Protein AF-X1B1L2-F1 (afdb_monomer)

Mean predicted aligned error: 12.44 Å

Foldseek 3Di:
DPPPDDPDDPDLLWDDDKDWFAAQAWAAAFFFWDAAPVRHTDFAAQADPRSDDTQFTFSHIDHHGDIGITHRWGKHFDPPFQDDAFAFWFHYNPTRDIDSDQDPDGDGFGQWGHNGRTMTTGHRPDDPPPDDDDVPDPPPPPPCPDDPPPPDDDPDDD

pLDDT: mean 80.86, std 18.38, range [40.44, 97.69]

Structure (mmCIF, N/CA/C/O backbone):
data_AF-X1B1L2-F1
#
_entry.id   AF-X1B1L2-F1
#
loop_
_atom_site.group_PDB
_atom_site.id
_atom_site.type_symbol
_atom_site.label_atom_id
_atom_site.label_alt_id
_atom_site.label_comp_id
_atom_site.label_asym_id
_atom_site.label_entity_id
_atom_site.label_seq_id
_atom_site.pdbx_PDB_ins_code
_atom_site.Cartn_x
_atom_site.Cartn_y
_atom_site.Cartn_z
_atom_site.occupancy
_atom_site.B_iso_or_equiv
_atom_site.auth_seq_id
_atom_site.auth_comp_id
_atom_site.auth_asym_id
_atom_site.auth_atom_id
_atom_site.pdbx_PDB_model_num
ATOM 1 N N . MET A 1 1 ? 32.849 -5.109 17.921 1.00 40.44 1 MET A N 1
ATOM 2 C CA . MET A 1 1 ? 31.813 -5.771 18.738 1.00 40.44 1 MET A CA 1
ATOM 3 C C . MET A 1 1 ? 30.950 -6.564 17.782 1.00 40.44 1 MET A C 1
ATOM 5 O O 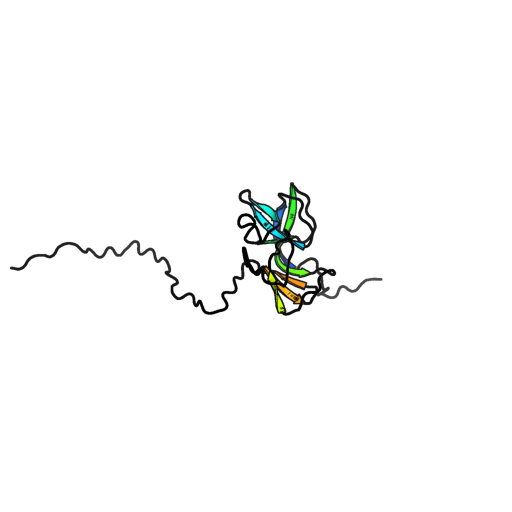. MET A 1 1 ? 30.396 -5.969 16.871 1.00 40.44 1 MET A O 1
ATOM 9 N N . ASN A 1 2 ? 30.949 -7.889 17.908 1.00 48.31 2 ASN A N 1
ATOM 10 C CA . ASN A 1 2 ? 30.147 -8.767 17.062 1.00 48.31 2 ASN A CA 1
ATOM 11 C C . ASN A 1 2 ? 28.711 -8.710 17.590 1.00 48.31 2 ASN A C 1
ATOM 13 O O . ASN A 1 2 ? 28.425 -9.288 18.638 1.00 48.31 2 ASN A O 1
ATOM 17 N N . THR A 1 3 ? 27.843 -7.946 16.929 1.00 55.56 3 THR A N 1
ATOM 18 C CA . THR A 1 3 ? 26.418 -7.912 17.264 1.00 55.56 3 THR A CA 1
ATOM 19 C C . THR A 1 3 ? 25.851 -9.296 16.985 1.00 55.56 3 THR A C 1
ATOM 21 O O . THR A 1 3 ? 25.865 -9.764 15.850 1.00 55.56 3 THR A O 1
ATOM 24 N N . LEU A 1 4 ? 25.432 -9.990 18.039 1.00 42.28 4 LEU A N 1
ATOM 25 C CA . LEU A 1 4 ? 24.773 -11.283 17.930 1.00 42.28 4 LEU A CA 1
ATOM 26 C C . LEU A 1 4 ? 23.405 -11.058 17.274 1.00 42.28 4 LEU A C 1
ATOM 28 O O . LEU A 1 4 ? 22.514 -10.470 17.880 1.00 42.28 4 LEU A O 1
ATOM 32 N N . THR A 1 5 ? 23.265 -11.487 16.021 1.00 53.34 5 THR A N 1
ATOM 33 C CA . THR A 1 5 ? 22.002 -11.476 15.278 1.00 53.34 5 THR A CA 1
ATOM 34 C C . THR A 1 5 ? 21.096 -12.572 15.837 1.00 53.34 5 THR A C 1
ATOM 36 O O . THR A 1 5 ? 21.320 -13.758 15.596 1.00 53.34 5 THR A O 1
ATOM 39 N N . TYR A 1 6 ? 20.091 -12.191 16.626 1.00 53.19 6 TYR A N 1
ATOM 40 C CA . TYR A 1 6 ? 19.016 -13.098 17.034 1.00 53.19 6 TYR A CA 1
ATOM 41 C C . TYR A 1 6 ? 18.107 -13.378 15.822 1.00 53.19 6 TYR A C 1
ATOM 43 O O . TYR A 1 6 ? 17.876 -12.467 15.030 1.00 53.19 6 TYR A O 1
ATOM 51 N N . PRO A 1 7 ? 17.563 -14.599 15.649 1.00 60.03 7 PRO A N 1
ATOM 52 C CA . PRO A 1 7 ? 16.902 -15.012 14.404 1.00 60.03 7 PRO A CA 1
ATOM 53 C C . PRO A 1 7 ? 15.543 -14.348 14.107 1.00 60.03 7 PRO A C 1
ATOM 55 O O . PRO A 1 7 ? 14.868 -14.764 13.176 1.00 60.03 7 PRO A O 1
ATOM 58 N N . MET A 1 8 ? 15.139 -13.319 14.853 1.00 42.00 8 MET A N 1
ATOM 59 C CA . MET A 1 8 ? 13.948 -12.509 14.583 1.00 42.00 8 MET A CA 1
ATOM 60 C C . MET A 1 8 ? 14.229 -11.071 15.037 1.00 42.00 8 MET A C 1
ATOM 62 O O . MET A 1 8 ? 13.679 -10.602 16.032 1.00 42.00 8 MET A O 1
ATOM 66 N N . GLU A 1 9 ? 15.140 -10.369 14.367 1.00 49.22 9 GLU A N 1
ATOM 67 C CA . GLU A 1 9 ? 15.104 -8.908 14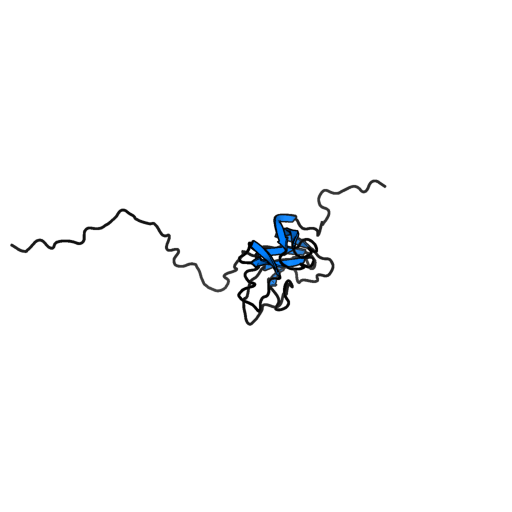.446 1.00 49.22 9 GLU A CA 1
ATOM 68 C C . GLU A 1 9 ? 13.753 -8.461 13.867 1.00 49.22 9 GLU A C 1
ATOM 70 O O . GLU A 1 9 ? 13.305 -8.986 12.844 1.00 49.22 9 GLU A O 1
ATOM 75 N N . TYR A 1 10 ? 13.058 -7.560 14.562 1.00 49.62 10 TYR A N 1
ATOM 76 C CA . TYR A 1 10 ? 11.816 -6.954 14.087 1.00 49.62 10 TYR A CA 1
ATOM 77 C C . TYR A 1 10 ? 12.143 -6.061 12.888 1.00 49.62 10 TYR A C 1
ATOM 79 O O . TYR A 1 10 ? 12.307 -4.848 13.009 1.00 49.62 10 TYR A O 1
ATOM 87 N N . ILE A 1 11 ? 12.337 -6.677 11.727 1.00 62.62 11 ILE A N 1
ATOM 88 C CA . ILE A 1 11 ? 12.723 -5.966 10.519 1.00 62.62 11 ILE A CA 1
ATOM 89 C C . ILE A 1 11 ? 11.444 -5.410 9.892 1.00 62.62 11 ILE A C 1
ATOM 91 O O . ILE A 1 11 ? 10.603 -6.139 9.364 1.00 62.62 11 ILE A O 1
ATOM 95 N N . ARG A 1 12 ? 11.305 -4.085 9.956 1.00 74.12 12 ARG A N 1
ATOM 96 C CA . ARG A 1 12 ? 10.188 -3.317 9.377 1.00 74.12 12 ARG A CA 1
ATOM 97 C C . ARG A 1 12 ? 10.242 -3.234 7.846 1.00 74.12 12 ARG A C 1
ATOM 99 O O . ARG A 1 12 ? 9.327 -2.688 7.232 1.00 74.12 12 ARG A O 1
ATOM 106 N N . ASP A 1 13 ? 11.286 -3.790 7.229 1.00 76.81 13 ASP A N 1
ATOM 107 C CA . ASP A 1 13 ? 11.526 -3.794 5.774 1.00 76.81 13 ASP A CA 1
ATOM 108 C C . ASP A 1 13 ? 10.578 -4.708 4.991 1.00 76.81 13 ASP A C 1
ATOM 110 O O . ASP A 1 13 ? 10.643 -4.795 3.765 1.00 76.81 13 ASP A O 1
ATOM 114 N N . GLY A 1 14 ? 9.674 -5.365 5.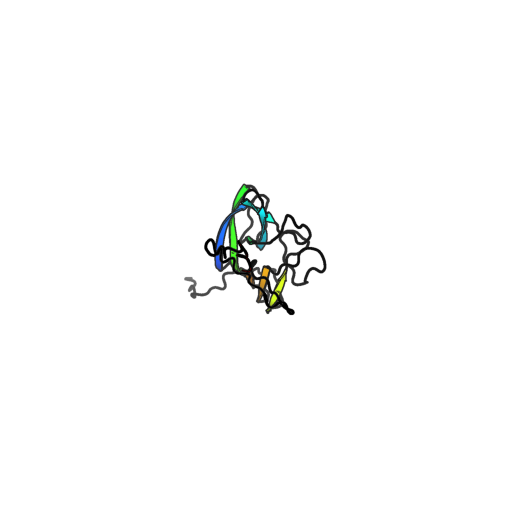704 1.00 77.12 14 GLY A N 1
ATOM 115 C CA . GLY A 1 14 ? 8.644 -6.208 5.151 1.00 77.12 14 GLY A CA 1
ATOM 116 C C . GLY A 1 14 ? 9.022 -7.685 5.172 1.00 77.12 14 GLY A C 1
ATOM 117 O O . GLY A 1 14 ? 10.183 -8.064 4.989 1.00 77.12 14 GLY A O 1
ATOM 118 N N . SER A 1 15 ? 8.028 -8.552 5.326 1.00 83.62 15 SER A N 1
ATOM 119 C CA . SER A 1 15 ? 8.157 -9.998 5.139 1.00 83.62 15 SER A CA 1
ATOM 120 C C . SER A 1 15 ? 6.912 -10.544 4.443 1.00 83.62 15 SER A C 1
ATOM 122 O O . SER A 1 15 ? 5.798 -10.289 4.884 1.00 83.62 15 SER A O 1
ATOM 124 N N . GLY A 1 16 ? 7.081 -11.282 3.341 1.00 87.44 16 GLY A N 1
ATOM 125 C CA . GLY A 1 16 ? 5.954 -11.848 2.599 1.00 87.44 16 GLY A CA 1
ATOM 126 C C . GLY A 1 16 ? 6.200 -12.003 1.101 1.00 87.44 16 GLY A C 1
ATOM 127 O O . GLY A 1 16 ? 7.328 -12.248 0.668 1.00 87.44 16 GLY A O 1
ATOM 128 N N . PHE A 1 17 ? 5.125 -11.883 0.322 1.00 90.06 17 PHE A N 1
ATOM 129 C CA . PHE A 1 17 ? 5.132 -11.987 -1.132 1.00 90.06 17 PHE A CA 1
ATOM 130 C C . PHE A 1 17 ? 5.433 -10.638 -1.777 1.00 90.06 17 PHE A C 1
ATOM 132 O O . PHE A 1 17 ? 4.808 -9.620 -1.473 1.00 90.06 17 PHE A O 1
ATOM 139 N N . TYR A 1 18 ? 6.397 -10.659 -2.695 1.00 92.12 18 TYR A N 1
ATOM 140 C CA . TYR A 1 18 ? 6.883 -9.477 -3.387 1.00 92.12 18 TYR A CA 1
ATOM 141 C C . TYR A 1 18 ? 6.739 -9.611 -4.891 1.00 92.12 18 TYR A C 1
ATOM 143 O O . TYR A 1 18 ? 7.027 -10.665 -5.458 1.00 92.12 18 TYR A O 1
ATOM 151 N N . GLU A 1 19 ? 6.426 -8.493 -5.530 1.00 93.81 19 GLU A N 1
ATOM 152 C CA . GLU A 1 19 ? 6.602 -8.295 -6.961 1.00 93.81 19 GLU A CA 1
ATOM 153 C C . GLU A 1 19 ? 7.671 -7.223 -7.195 1.00 93.81 19 GLU A C 1
ATOM 155 O O . GLU A 1 19 ? 7.782 -6.248 -6.449 1.00 93.81 19 GLU A O 1
ATOM 160 N N . ASN A 1 20 ? 8.475 -7.397 -8.243 1.00 95.31 20 ASN A N 1
ATOM 161 C CA . ASN A 1 20 ? 9.309 -6.326 -8.768 1.00 95.31 20 ASN A CA 1
ATOM 162 C C . ASN A 1 20 ? 8.618 -5.732 -9.995 1.00 95.31 20 ASN A C 1
ATOM 164 O O . ASN A 1 20 ? 8.469 -6.425 -11.001 1.00 95.31 20 ASN A O 1
ATOM 168 N N . GLY A 1 21 ? 8.213 -4.467 -9.920 1.00 95.06 21 GLY A N 1
ATOM 169 C CA . GLY A 1 21 ? 7.397 -3.843 -10.957 1.00 95.06 21 GLY A CA 1
ATOM 170 C C . GLY A 1 21 ? 7.838 -2.432 -11.313 1.00 95.06 21 GLY A C 1
ATOM 171 O O . GLY A 1 21 ? 8.528 -1.769 -10.539 1.00 95.06 21 GLY A O 1
ATOM 172 N N . LEU A 1 22 ? 7.452 -1.996 -12.513 1.00 97.62 22 LEU A N 1
ATOM 173 C CA . LEU A 1 22 ? 7.729 -0.661 -13.036 1.00 97.62 22 LEU A CA 1
ATOM 174 C C . LEU A 1 22 ? 6.827 0.370 -12.354 1.00 97.62 22 LEU A C 1
ATOM 176 O O . LEU A 1 22 ? 5.610 0.217 -12.386 1.00 97.62 22 LEU A O 1
ATOM 180 N N . ALA A 1 23 ? 7.404 1.431 -11.800 1.00 97.50 23 ALA A N 1
ATOM 181 C CA . ALA A 1 23 ? 6.655 2.582 -11.314 1.00 97.50 23 ALA A CA 1
ATOM 182 C C . ALA A 1 23 ? 6.270 3.501 -12.485 1.00 97.50 23 ALA A C 1
ATOM 184 O O . ALA A 1 23 ? 7.144 3.967 -13.224 1.00 97.50 23 ALA A O 1
ATOM 185 N N . GLY A 1 24 ? 4.974 3.751 -12.664 1.00 96.88 24 GLY A N 1
ATOM 186 C CA . GLY A 1 24 ? 4.471 4.682 -13.674 1.00 96.88 24 GLY A CA 1
ATOM 187 C C . GLY A 1 24 ? 4.619 6.145 -13.245 1.00 96.88 24 GLY A C 1
ATOM 188 O O . GLY A 1 24 ? 4.917 7.009 -14.069 1.00 96.88 24 GLY A O 1
ATOM 189 N N . GLU A 1 25 ? 4.576 6.408 -11.942 1.00 97.19 25 GLU A N 1
ATOM 190 C CA . GLU A 1 25 ? 4.861 7.705 -11.329 1.00 97.19 25 GLU A CA 1
ATOM 191 C C . GLU A 1 25 ? 5.893 7.590 -10.199 1.00 97.19 25 GLU A C 1
ATOM 193 O O . GLU A 1 25 ? 6.466 6.527 -9.963 1.00 97.19 25 GLU A O 1
ATOM 198 N N . THR A 1 26 ? 6.209 8.699 -9.530 1.00 97.69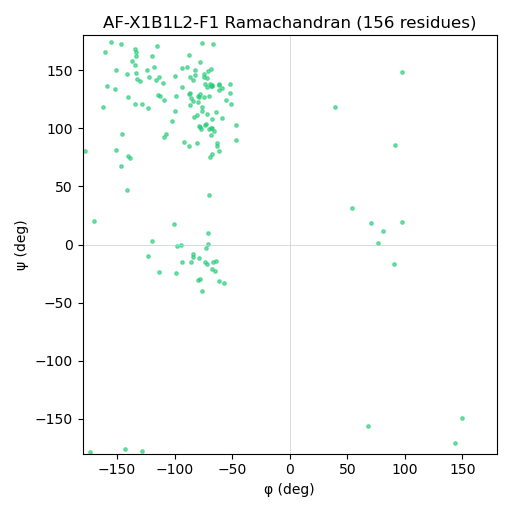 26 THR A N 1
ATOM 199 C CA . THR A 1 26 ? 7.085 8.648 -8.353 1.00 97.69 26 THR A CA 1
ATOM 200 C C . THR A 1 26 ? 6.298 8.107 -7.169 1.00 97.69 26 THR A C 1
ATOM 202 O O . THR A 1 26 ? 5.382 8.760 -6.677 1.00 97.69 26 THR A O 1
ATOM 205 N N . LEU A 1 27 ? 6.697 6.935 -6.686 1.00 97.38 27 LEU A N 1
ATOM 206 C CA . LEU A 1 27 ? 6.075 6.258 -5.559 1.00 97.38 27 LEU A CA 1
ATOM 207 C C . LEU A 1 27 ? 6.893 6.523 -4.294 1.00 97.38 27 LEU A C 1
ATOM 209 O O . LEU A 1 27 ? 8.110 6.309 -4.268 1.00 97.38 27 LEU A O 1
ATOM 213 N N . GLY A 1 28 ? 6.228 6.988 -3.238 1.00 96.25 28 GLY A N 1
ATOM 214 C CA . GLY A 1 28 ? 6.840 7.125 -1.918 1.00 96.25 28 GLY A CA 1
ATOM 215 C C . GLY A 1 28 ? 7.185 5.766 -1.310 1.00 96.25 28 GLY A C 1
ATOM 216 O O . GLY A 1 28 ? 6.835 4.719 -1.849 1.00 96.25 28 GLY A O 1
ATOM 217 N N . ALA A 1 29 ? 7.884 5.767 -0.175 1.00 93.56 29 ALA A N 1
ATOM 218 C CA . ALA A 1 29 ? 8.001 4.565 0.646 1.00 93.56 29 ALA A CA 1
ATOM 219 C C . ALA A 1 29 ? 6.679 4.320 1.387 1.00 93.56 29 ALA A C 1
ATOM 221 O O . ALA A 1 29 ? 6.011 5.279 1.771 1.00 93.56 29 ALA A O 1
ATOM 222 N N . ARG A 1 30 ? 6.322 3.048 1.608 1.00 94.50 30 ARG A N 1
ATOM 223 C CA . ARG A 1 30 ? 5.093 2.647 2.310 1.00 94.50 30 ARG A CA 1
ATOM 224 C C . ARG A 1 30 ? 3.813 3.251 1.711 1.00 94.50 30 ARG A C 1
ATOM 226 O O . ARG A 1 30 ? 2.839 3.506 2.413 1.00 94.50 30 ARG A O 1
ATOM 233 N N . SER A 1 31 ? 3.811 3.480 0.403 1.00 96.56 31 SER A N 1
ATOM 234 C CA . SER A 1 31 ? 2.664 4.013 -0.327 1.00 96.56 31 SER A CA 1
ATOM 235 C C . SER A 1 31 ? 1.830 2.878 -0.907 1.00 96.56 31 SER A C 1
ATOM 237 O O . SER A 1 31 ? 2.381 1.934 -1.476 1.00 96.56 31 SER A O 1
ATOM 239 N N . LEU A 1 32 ? 0.510 2.969 -0.766 1.00 96.25 32 LEU A N 1
ATOM 240 C CA . LEU A 1 32 ? -0.431 2.043 -1.391 1.00 96.25 32 LEU A CA 1
ATOM 241 C C . LEU A 1 32 ? -0.449 2.232 -2.904 1.00 96.25 32 LEU A C 1
ATOM 243 O O . LEU A 1 32 ? -0.472 3.362 -3.399 1.00 96.25 32 LEU A O 1
ATOM 247 N N . VAL A 1 33 ? -0.475 1.122 -3.632 1.00 96.56 33 VAL A N 1
ATOM 248 C CA . VAL A 1 33 ? -0.395 1.134 -5.088 1.00 96.56 33 VAL A CA 1
ATOM 249 C C . VAL A 1 33 ? -1.429 0.230 -5.742 1.00 96.56 33 VAL A C 1
ATOM 251 O O . VAL A 1 33 ? -1.786 -0.834 -5.224 1.00 96.56 33 VAL A O 1
ATOM 254 N N . TYR A 1 34 ? -1.879 0.660 -6.914 1.00 95.31 34 TYR A N 1
ATOM 255 C CA . TYR A 1 34 ? -2.668 -0.129 -7.852 1.00 95.31 34 TYR A CA 1
ATOM 256 C C . TYR A 1 34 ? -1.869 -0.344 -9.141 1.00 95.31 34 TYR A C 1
ATOM 258 O O . TYR A 1 34 ? -0.796 0.239 -9.336 1.00 95.31 34 TYR A O 1
ATOM 266 N N . ARG A 1 35 ? -2.385 -1.208 -10.015 1.00 94.12 35 ARG A N 1
ATOM 267 C CA . ARG A 1 35 ? -1.776 -1.495 -11.312 1.00 94.12 35 ARG A CA 1
ATOM 268 C C . ARG A 1 35 ? -2.627 -0.911 -12.432 1.00 94.12 35 ARG A C 1
ATOM 270 O O . ARG A 1 35 ? -3.808 -1.234 -12.524 1.00 94.12 35 ARG A O 1
ATOM 277 N N . ASP A 1 36 ? -2.023 -0.072 -13.267 1.00 94.50 36 ASP A N 1
ATOM 278 C CA . ASP A 1 36 ? -2.706 0.536 -14.408 1.00 94.50 36 ASP A CA 1
ATOM 279 C C . ASP A 1 36 ? -2.876 -0.446 -15.584 1.00 94.50 36 ASP A C 1
ATOM 281 O O . ASP A 1 36 ? -2.338 -1.558 -15.593 1.00 94.50 36 ASP A O 1
ATOM 285 N N . GLY A 1 37 ? -3.615 -0.021 -16.614 1.00 92.06 37 GLY A N 1
ATOM 286 C CA . GLY A 1 37 ? -3.864 -0.829 -17.814 1.00 92.06 37 GLY A CA 1
ATOM 287 C C . GLY A 1 37 ? -2.614 -1.155 -18.646 1.00 92.06 37 GLY A C 1
ATOM 288 O O . GLY A 1 37 ? -2.663 -2.054 -19.482 1.00 92.06 37 GLY A O 1
ATOM 289 N N . ASN A 1 38 ? -1.491 -0.469 -18.410 1.00 91.88 38 ASN A N 1
ATOM 290 C CA . ASN A 1 38 ? -0.201 -0.751 -19.046 1.00 91.88 38 ASN A CA 1
ATOM 291 C C . ASN A 1 38 ? 0.679 -1.675 -18.188 1.00 91.88 38 ASN A C 1
ATOM 293 O O . ASN A 1 38 ? 1.795 -2.020 -18.584 1.00 91.88 38 ASN A O 1
ATOM 297 N N . GLY A 1 39 ? 0.194 -2.081 -17.013 1.00 92.38 39 GLY A N 1
ATOM 298 C CA . GLY A 1 39 ? 0.905 -2.942 -16.084 1.00 92.38 39 GLY A CA 1
ATOM 299 C C . GLY A 1 39 ? 1.926 -2.217 -15.205 1.00 92.38 39 GLY A C 1
ATOM 300 O O . GLY A 1 39 ? 2.714 -2.916 -14.554 1.00 92.38 39 GLY A O 1
ATOM 301 N N . ALA A 1 40 ? 1.922 -0.881 -15.169 1.00 96.38 40 ALA A N 1
ATOM 302 C CA . ALA A 1 40 ? 2.761 -0.080 -14.282 1.00 96.38 40 ALA A CA 1
ATOM 303 C C . ALA A 1 40 ? 2.062 0.191 -12.940 1.00 96.38 40 ALA A C 1
ATOM 305 O O . ALA A 1 40 ? 0.836 0.215 -12.840 1.00 96.38 40 ALA A O 1
ATOM 306 N N . TRP A 1 41 ? 2.863 0.381 -11.896 1.00 97.25 41 TRP A N 1
ATOM 307 C CA . TRP A 1 41 ? 2.403 0.680 -10.545 1.00 97.25 41 TRP A CA 1
ATOM 308 C C . TRP A 1 41 ? 2.211 2.183 -10.356 1.00 97.25 41 TRP A C 1
ATOM 310 O O . TRP A 1 41 ? 3.115 2.966 -10.661 1.00 97.25 41 TRP A O 1
ATOM 320 N N . GLN A 1 42 ? 1.051 2.554 -9.829 1.00 97.62 42 GLN A N 1
ATOM 321 C CA . GLN A 1 42 ? 0.610 3.930 -9.588 1.00 97.62 42 GLN A CA 1
ATOM 322 C C . GLN A 1 42 ? 0.017 4.030 -8.172 1.00 97.62 42 GLN A C 1
ATOM 324 O O . GLN A 1 42 ? -0.327 3.007 -7.573 1.00 97.62 42 GLN A O 1
ATOM 329 N N . LEU A 1 43 ? -0.110 5.233 -7.615 1.00 97.44 43 LEU A N 1
ATOM 330 C CA . LEU A 1 43 ? -0.665 5.472 -6.282 1.00 97.44 43 LEU A CA 1
ATOM 331 C C . LEU A 1 43 ? -2.169 5.200 -6.259 1.00 97.44 43 LEU A C 1
ATOM 333 O O . LEU A 1 43 ? -2.933 5.750 -7.051 1.00 97.44 43 LEU A O 1
ATOM 337 N N . ALA A 1 44 ? -2.601 4.371 -5.313 1.00 94.75 44 ALA A N 1
ATOM 338 C CA . ALA A 1 44 ? -4.018 4.082 -5.133 1.00 94.75 44 ALA A CA 1
ATOM 339 C C . ALA A 1 44 ? -4.747 5.268 -4.497 1.00 94.75 44 ALA A C 1
ATOM 341 O O . ALA A 1 44 ? -4.241 5.873 -3.552 1.00 94.75 44 ALA A O 1
ATOM 342 N N . ASP A 1 45 ? -5.945 5.575 -4.986 1.00 93.62 45 ASP A N 1
ATOM 343 C CA . ASP A 1 45 ? -6.755 6.688 -4.492 1.00 93.62 45 ASP A CA 1
ATOM 344 C C . ASP A 1 45 ? -8.201 6.242 -4.303 1.00 93.62 45 ASP A C 1
ATOM 346 O O . ASP A 1 45 ? -8.890 5.845 -5.238 1.00 93.62 45 ASP A O 1
ATOM 350 N N . GLN A 1 46 ? -8.666 6.362 -3.068 1.00 92.12 46 GLN A N 1
ATOM 351 C CA . GLN A 1 46 ? -10.017 6.038 -2.638 1.00 92.12 46 GLN A CA 1
ATOM 352 C C . GLN A 1 46 ? -11.102 6.815 -3.410 1.00 92.12 46 GLN A C 1
ATOM 354 O O . GLN A 1 46 ? -12.204 6.299 -3.629 1.00 92.12 46 GLN A O 1
ATOM 359 N N . SER A 1 47 ? -10.794 8.051 -3.810 1.00 88.94 47 SER A N 1
ATOM 360 C CA . SER A 1 47 ? -11.726 8.981 -4.449 1.00 88.94 47 SER A CA 1
ATOM 361 C C . SER A 1 47 ? -11.867 8.783 -5.962 1.00 88.94 47 SER A C 1
ATOM 363 O O . SER A 1 47 ? -12.796 9.333 -6.558 1.00 88.94 47 SER A O 1
ATOM 365 N N . ASN A 1 48 ? -11.002 7.969 -6.579 1.00 88.38 48 ASN A N 1
ATOM 366 C CA . ASN A 1 48 ? -11.008 7.701 -8.013 1.00 88.38 48 ASN A CA 1
ATOM 367 C C . ASN A 1 48 ? -11.146 6.199 -8.301 1.00 88.38 48 ASN A C 1
ATOM 369 O O . ASN A 1 48 ? -10.269 5.402 -7.976 1.00 88.38 48 ASN A O 1
ATOM 373 N N . LEU A 1 49 ? -12.238 5.826 -8.971 1.00 81.88 49 LEU A N 1
ATOM 374 C CA . LEU A 1 49 ? -12.536 4.438 -9.333 1.00 81.88 49 LEU A CA 1
ATOM 375 C C . LEU A 1 49 ? -11.485 3.817 -10.255 1.00 81.88 49 LEU A C 1
ATOM 377 O O . LEU A 1 49 ? -11.226 2.623 -10.143 1.00 81.88 49 LEU A O 1
ATOM 381 N N . ASP A 1 50 ? -10.859 4.620 -11.114 1.00 89.06 50 ASP A N 1
ATOM 382 C CA . ASP A 1 50 ? -9.830 4.140 -12.039 1.00 89.06 50 ASP A CA 1
ATOM 383 C C . ASP A 1 50 ? -8.500 3.837 -11.322 1.00 89.06 50 ASP A C 1
ATOM 385 O O . ASP A 1 50 ? -7.645 3.143 -11.867 1.00 89.06 50 ASP A O 1
ATOM 389 N N . ASN A 1 51 ? -8.339 4.321 -10.082 1.00 91.12 51 ASN A N 1
ATOM 390 C CA . ASN A 1 51 ? -7.146 4.131 -9.251 1.00 91.12 51 ASN A CA 1
ATOM 391 C C . ASN A 1 51 ? -7.324 3.029 -8.191 1.00 91.12 51 ASN A C 1
ATOM 393 O O . ASN A 1 51 ? -6.593 2.980 -7.197 1.00 91.12 51 ASN A O 1
ATOM 397 N N . MET A 1 52 ? -8.324 2.169 -8.379 1.00 88.69 52 MET A N 1
ATOM 398 C CA . MET A 1 52 ? -8.697 1.084 -7.476 1.00 88.69 52 MET A CA 1
ATOM 399 C C . MET A 1 52 ? -8.933 -0.201 -8.287 1.00 88.69 52 MET A C 1
ATOM 401 O O . MET A 1 52 ? -9.282 -0.130 -9.464 1.00 88.69 52 MET A O 1
ATOM 405 N N . PRO A 1 53 ? -8.781 -1.398 -7.693 1.00 90.44 53 PRO A N 1
ATOM 406 C CA . PRO A 1 53 ? -8.430 -1.682 -6.299 1.00 90.44 53 PRO A CA 1
ATOM 407 C C . PRO A 1 53 ? -6.935 -1.504 -5.993 1.00 90.44 53 PRO A C 1
ATOM 409 O O . PRO A 1 53 ? -6.079 -1.639 -6.864 1.00 90.44 53 PRO A O 1
ATOM 412 N N . THR A 1 54 ? -6.607 -1.275 -4.719 1.00 93.00 54 THR A N 1
ATOM 413 C CA . THR A 1 54 ? -5.221 -1.381 -4.231 1.00 93.00 54 THR A CA 1
ATOM 414 C C . THR A 1 54 ? -4.775 -2.838 -4.280 1.00 93.00 54 THR A C 1
ATOM 416 O O . THR A 1 54 ? -5.532 -3.718 -3.875 1.00 93.00 54 THR A O 1
ATOM 419 N N . LEU A 1 55 ? -3.547 -3.088 -4.742 1.00 93.44 55 LEU A N 1
ATOM 420 C CA . LEU A 1 55 ? -2.978 -4.434 -4.903 1.00 93.44 55 LEU A CA 1
ATOM 421 C C . LEU A 1 55 ? -1.663 -4.636 -4.137 1.00 93.44 55 LEU A C 1
ATOM 423 O O . LEU A 1 55 ? -1.181 -5.763 -4.040 1.00 93.44 55 LEU A O 1
ATOM 427 N N . GLY A 1 56 ? -1.071 -3.573 -3.592 1.00 94.31 56 GLY A N 1
ATOM 428 C CA . GLY A 1 56 ? 0.165 -3.687 -2.827 1.00 94.31 56 GLY A CA 1
ATOM 429 C C . GLY A 1 56 ? 0.601 -2.391 -2.158 1.00 94.31 56 GLY A C 1
ATOM 430 O O . GLY A 1 56 ? -0.074 -1.363 -2.245 1.00 94.31 56 GLY A O 1
ATOM 431 N N . ILE A 1 57 ? 1.744 -2.457 -1.480 1.00 95.75 57 ILE A N 1
ATOM 432 C CA . ILE A 1 57 ? 2.420 -1.333 -0.827 1.00 95.75 57 ILE A CA 1
ATOM 433 C C . ILE A 1 57 ? 3.891 -1.312 -1.232 1.00 95.75 57 ILE A C 1
ATOM 435 O O . ILE A 1 57 ? 4.550 -2.350 -1.340 1.00 95.75 57 ILE A O 1
ATOM 439 N N . THR A 1 58 ? 4.436 -0.123 -1.452 1.00 96.38 58 THR A N 1
ATOM 440 C CA . THR A 1 58 ? 5.861 0.039 -1.742 1.00 96.38 58 THR A CA 1
ATOM 441 C C . THR A 1 58 ? 6.706 -0.203 -0.487 1.00 96.38 58 THR A C 1
ATOM 443 O O . THR A 1 58 ? 6.423 0.313 0.595 1.00 96.38 58 THR A O 1
ATOM 446 N N . ILE A 1 59 ? 7.799 -0.958 -0.616 1.00 93.12 59 ILE A N 1
ATOM 447 C CA . ILE A 1 59 ? 8.745 -1.146 0.503 1.00 93.12 59 ILE A CA 1
ATOM 448 C C . ILE A 1 59 ? 9.671 0.057 0.642 1.00 93.12 59 ILE A C 1
ATOM 450 O O . ILE A 1 59 ? 10.143 0.362 1.722 1.00 93.12 59 ILE A O 1
ATOM 454 N N . GLY A 1 60 ? 9.982 0.747 -0.445 1.00 92.88 60 GLY A N 1
ATOM 455 C CA . GLY A 1 60 ? 10.852 1.917 -0.456 1.00 92.88 60 GLY A CA 1
ATOM 456 C C . GLY A 1 60 ? 10.382 2.892 -1.518 1.00 92.88 60 GLY A C 1
ATOM 457 O O . GLY A 1 60 ? 9.481 2.571 -2.288 1.00 92.88 60 GLY A O 1
ATOM 458 N N . ALA A 1 61 ? 10.982 4.078 -1.559 1.00 95.81 61 ALA A N 1
ATOM 459 C CA . ALA A 1 61 ? 10.672 5.032 -2.613 1.00 95.81 61 ALA A CA 1
ATOM 460 C C . ALA A 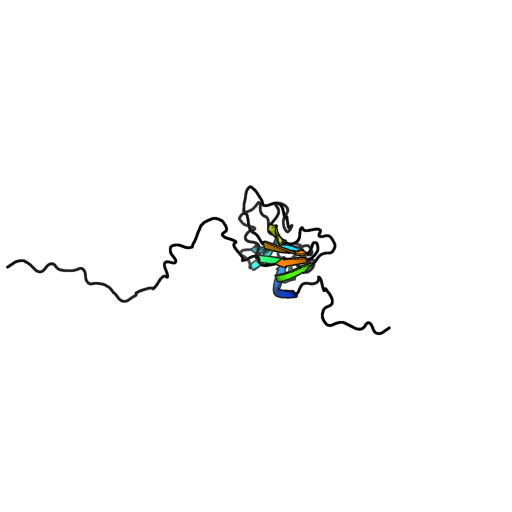1 61 ? 11.164 4.505 -3.971 1.00 95.81 61 ALA A C 1
ATOM 462 O O . ALA A 1 61 ? 12.276 3.981 -4.077 1.00 95.81 61 ALA A O 1
ATOM 463 N N . ILE A 1 62 ? 10.342 4.663 -5.006 1.00 97.50 62 ILE A N 1
ATOM 464 C CA . ILE A 1 62 ? 10.645 4.250 -6.378 1.00 97.50 62 ILE A CA 1
ATOM 465 C C . ILE A 1 62 ? 10.396 5.451 -7.288 1.00 97.50 62 ILE A C 1
ATOM 467 O O . ILE A 1 62 ? 9.298 5.996 -7.339 1.00 97.50 62 ILE A O 1
ATOM 471 N N . SER A 1 63 ? 11.423 5.891 -8.010 1.00 97.56 63 SER A N 1
ATOM 472 C CA . SER A 1 63 ? 11.277 6.969 -8.992 1.00 97.56 63 SER A CA 1
ATOM 473 C C . SER A 1 63 ? 10.482 6.502 -10.216 1.00 97.56 63 SER A C 1
ATOM 475 O O . SER A 1 63 ? 10.608 5.347 -10.625 1.00 97.56 63 SER A O 1
ATOM 477 N N . SER A 1 64 ? 9.740 7.411 -10.852 1.00 97.38 64 SER A N 1
ATOM 478 C CA . SER A 1 64 ? 9.021 7.117 -12.101 1.00 97.38 64 SER A CA 1
ATOM 479 C C . SER A 1 64 ? 9.938 6.501 -13.169 1.00 97.38 64 SER A C 1
ATOM 481 O O . SER A 1 64 ? 11.100 6.896 -13.339 1.00 97.38 64 SER A O 1
ATOM 483 N N . GLY A 1 65 ? 9.427 5.493 -13.877 1.00 97.00 65 GLY A N 1
ATOM 484 C CA . GLY A 1 65 ? 10.161 4.764 -14.909 1.00 97.00 65 GLY A CA 1
ATOM 485 C C . GLY A 1 65 ? 11.275 3.866 -14.362 1.00 97.00 65 GLY A C 1
ATOM 486 O O . GLY A 1 65 ? 12.209 3.523 -15.097 1.00 97.00 65 GLY A O 1
ATOM 487 N N . ARG A 1 66 ? 11.245 3.520 -13.069 1.00 97.62 66 ARG A N 1
ATOM 488 C CA . ARG A 1 66 ? 12.174 2.566 -12.446 1.00 97.62 66 ARG A CA 1
ATOM 489 C C . ARG A 1 66 ? 11.428 1.365 -11.894 1.00 97.62 66 ARG A C 1
ATOM 491 O O . ARG A 1 66 ? 10.261 1.453 -11.535 1.00 97.62 66 ARG A O 1
ATOM 498 N N . TYR A 1 67 ? 12.132 0.241 -11.841 1.00 97.06 67 TYR A N 1
ATOM 499 C CA . TYR A 1 67 ? 11.639 -0.957 -11.181 1.00 97.06 67 TYR A CA 1
ATOM 500 C C . TYR A 1 67 ? 11.937 -0.892 -9.687 1.00 97.06 67 TYR A C 1
ATOM 502 O O . TYR A 1 67 ? 13.021 -0.456 -9.290 1.00 97.06 67 TYR A O 1
ATOM 510 N N . GLY A 1 68 ? 10.999 -1.358 -8.874 1.00 95.50 68 GLY A N 1
ATOM 511 C CA . GLY A 1 68 ? 11.202 -1.516 -7.442 1.00 95.50 68 GLY A CA 1
ATOM 512 C C . GLY A 1 68 ? 10.291 -2.577 -6.840 1.00 95.50 68 GLY A C 1
ATOM 513 O O . GLY A 1 68 ? 9.433 -3.151 -7.513 1.00 95.50 68 GLY A O 1
ATOM 514 N N . ARG A 1 69 ? 10.519 -2.856 -5.554 1.00 94.75 69 ARG A N 1
ATOM 515 C CA . ARG A 1 69 ? 9.821 -3.913 -4.821 1.00 94.75 69 ARG A CA 1
ATOM 516 C C . ARG A 1 69 ? 8.500 -3.407 -4.249 1.00 94.75 69 ARG A C 1
ATOM 518 O O . ARG A 1 69 ? 8.480 -2.450 -3.470 1.00 94.75 69 ARG A O 1
ATOM 525 N N . ILE A 1 70 ? 7.439 -4.126 -4.581 1.00 95.56 70 ILE A N 1
ATOM 526 C CA . ILE A 1 70 ? 6.088 -3.960 -4.059 1.00 95.56 70 ILE A CA 1
ATOM 527 C C . ILE A 1 70 ? 5.761 -5.201 -3.229 1.00 95.56 70 ILE A C 1
ATOM 529 O O . ILE A 1 70 ? 5.947 -6.327 -3.693 1.00 95.56 70 ILE A O 1
ATOM 533 N N . LEU A 1 71 ? 5.319 -5.007 -1.991 1.00 94.75 71 LEU A N 1
ATOM 534 C CA . LEU A 1 71 ? 4.760 -6.070 -1.162 1.00 94.75 71 LEU A CA 1
ATOM 535 C C . LEU A 1 71 ? 3.281 -6.210 -1.529 1.00 94.75 71 LEU A C 1
ATOM 537 O O . LEU A 1 71 ? 2.539 -5.233 -1.456 1.00 94.75 71 LEU A O 1
ATOM 541 N N . THR A 1 72 ? 2.861 -7.404 -1.934 1.00 93.44 72 THR A N 1
ATOM 542 C CA . THR A 1 72 ? 1.457 -7.699 -2.276 1.00 93.44 72 THR A CA 1
ATOM 543 C C . THR A 1 72 ? 0.726 -8.388 -1.131 1.00 93.44 72 THR A C 1
ATOM 545 O O . THR A 1 72 ? -0.492 -8.296 -1.026 1.00 93.44 72 THR A O 1
ATOM 548 N N . GLN A 1 73 ? 1.464 -9.061 -0.247 1.00 91.25 73 GLN A N 1
ATOM 549 C CA . GLN A 1 73 ? 0.933 -9.679 0.962 1.00 91.25 73 GLN A CA 1
ATOM 550 C C . GLN A 1 73 ? 2.049 -9.902 1.975 1.00 91.25 73 GLN A C 1
ATOM 552 O O . GLN A 1 73 ? 3.101 -10.426 1.609 1.00 91.25 73 GLN A O 1
ATOM 557 N N . GLY A 1 74 ? 1.807 -9.590 3.248 1.00 90.44 74 GLY A N 1
ATOM 558 C CA . GLY A 1 74 ? 2.774 -9.843 4.313 1.00 90.44 74 GLY A CA 1
ATOM 559 C C . GLY A 1 74 ? 2.812 -8.772 5.393 1.00 90.44 74 GLY A C 1
ATOM 560 O O . GLY A 1 74 ? 1.969 -7.882 5.424 1.00 90.44 74 GLY A O 1
ATOM 561 N N . TYR A 1 75 ? 3.793 -8.847 6.284 1.00 91.44 75 TYR A N 1
ATOM 562 C CA . TYR A 1 75 ? 4.000 -7.826 7.308 1.00 91.44 75 TYR A CA 1
ATOM 563 C C . TYR A 1 75 ? 4.870 -6.701 6.767 1.00 91.44 75 TYR A C 1
ATOM 565 O O . TYR A 1 75 ? 5.802 -6.968 6.018 1.00 91.44 75 TYR A O 1
ATOM 573 N N . ILE A 1 76 ? 4.606 -5.461 7.164 1.00 93.06 76 ILE A N 1
ATOM 574 C CA . ILE A 1 76 ? 5.478 -4.302 6.924 1.00 93.06 76 ILE A CA 1
ATOM 575 C C . ILE A 1 76 ? 5.292 -3.292 8.050 1.00 93.06 76 ILE A C 1
ATOM 577 O O . ILE A 1 76 ? 4.217 -3.225 8.644 1.00 93.06 76 ILE A O 1
ATOM 581 N N . GLY A 1 77 ? 6.336 -2.523 8.360 1.00 92.69 77 GLY A N 1
ATOM 582 C CA . GLY A 1 77 ? 6.271 -1.509 9.405 1.00 92.69 77 GLY A CA 1
ATOM 583 C C . GLY A 1 77 ? 6.851 -0.156 9.010 1.00 92.69 77 GLY A C 1
ATOM 584 O O . GLY A 1 77 ? 7.591 -0.025 8.026 1.00 92.69 77 GLY A O 1
ATOM 585 N N . ASP A 1 78 ? 6.522 0.838 9.828 1.00 91.19 78 ASP A N 1
ATOM 586 C CA . ASP A 1 78 ? 7.029 2.207 9.760 1.00 91.19 78 ASP A CA 1
ATOM 587 C C . ASP A 1 78 ? 7.021 2.823 11.171 1.00 91.19 78 ASP A C 1
ATOM 589 O O . ASP A 1 78 ? 6.060 2.670 11.920 1.00 91.19 78 ASP A O 1
ATOM 593 N N . GLU A 1 79 ? 8.108 3.488 11.566 1.00 89.75 79 GLU A N 1
ATOM 594 C CA . GLU A 1 79 ? 8.236 4.164 12.874 1.00 89.75 79 GLU A CA 1
ATOM 595 C C . GLU A 1 79 ? 7.325 5.378 13.030 1.00 89.75 79 GLU A C 1
ATOM 597 O O . GLU A 1 79 ? 7.025 5.775 14.155 1.00 89.75 79 GLU A O 1
ATOM 602 N N . SER A 1 80 ? 6.870 5.957 11.921 1.00 90.19 80 SER A N 1
ATOM 603 C CA . SER A 1 80 ? 5.952 7.094 11.932 1.00 90.19 80 SER A CA 1
ATOM 604 C C . SER A 1 80 ? 4.495 6.701 12.188 1.00 90.19 80 SER A C 1
ATOM 606 O O . SER A 1 80 ? 3.663 7.576 12.435 1.00 90.19 80 SER A O 1
ATOM 608 N N . TRP A 1 81 ? 4.168 5.408 12.129 1.00 92.50 81 TRP A N 1
ATOM 609 C CA . TRP A 1 81 ? 2.809 4.921 12.327 1.00 92.50 81 TRP A CA 1
ATOM 610 C C . TRP A 1 81 ? 2.444 4.782 13.805 1.00 92.50 81 TRP A C 1
ATOM 612 O O . TRP A 1 81 ? 3.266 4.449 14.658 1.00 92.50 81 TRP A O 1
ATOM 622 N N . SER A 1 82 ? 1.171 5.039 14.094 1.00 94.19 82 SER A N 1
ATOM 623 C CA . SER A 1 82 ? 0.582 4.983 15.433 1.00 94.19 82 SER A CA 1
ATOM 624 C C . SER A 1 82 ? -0.828 4.389 15.390 1.00 94.19 82 SER A C 1
ATOM 626 O O . SER A 1 82 ? -1.778 4.923 15.961 1.00 94.19 82 SER A O 1
ATOM 628 N N . TRP A 1 83 ? -0.969 3.276 14.673 1.00 94.62 83 TRP A N 1
ATOM 629 C CA . TRP A 1 83 ? -2.240 2.586 14.481 1.00 94.62 83 TRP A CA 1
ATOM 630 C C . TRP A 1 83 ? -2.776 1.949 15.771 1.00 94.62 83 TRP A C 1
ATOM 632 O O . TRP A 1 83 ? -2.031 1.514 16.650 1.00 94.62 83 TRP A O 1
ATOM 642 N N . THR A 1 84 ? -4.096 1.829 15.874 1.00 95.12 84 THR A N 1
ATOM 643 C CA . THR A 1 84 ? -4.721 0.977 16.893 1.00 95.12 84 THR A CA 1
ATOM 644 C C . THR A 1 84 ? -4.602 -0.483 16.466 1.00 95.12 84 THR A C 1
ATOM 646 O O . THR A 1 84 ? -5.103 -0.852 15.407 1.00 95.12 84 THR A O 1
ATOM 649 N N . ALA A 1 85 ? -3.914 -1.311 17.255 1.00 90.75 85 ALA A N 1
ATOM 650 C CA . ALA A 1 85 ? -3.732 -2.728 16.945 1.00 90.75 85 ALA A CA 1
ATOM 651 C C . ALA A 1 85 ? -5.083 -3.467 16.879 1.00 90.75 85 ALA A C 1
ATOM 653 O O . ALA A 1 85 ? -5.942 -3.269 17.736 1.00 90.75 85 ALA A O 1
ATOM 654 N N . GLY A 1 86 ? -5.244 -4.338 15.883 1.00 88.06 86 GLY A N 1
ATOM 655 C CA . GLY A 1 86 ? -6.476 -5.079 15.600 1.00 88.06 86 GLY A CA 1
ATOM 656 C C . GLY A 1 86 ? -7.435 -4.373 14.637 1.00 88.06 86 GLY A C 1
ATOM 657 O O . GLY A 1 86 ? -8.286 -5.040 14.050 1.00 88.06 86 GLY A O 1
ATOM 658 N N . ASP A 1 87 ? -7.278 -3.067 14.416 1.00 90.69 87 ASP A N 1
ATOM 659 C CA . ASP A 1 87 ? -8.168 -2.314 13.532 1.00 90.69 87 ASP A CA 1
ATOM 660 C C . ASP A 1 87 ? -7.783 -2.460 12.052 1.00 90.69 87 ASP A C 1
ATOM 662 O O . ASP A 1 87 ? -6.611 -2.609 11.679 1.00 90.69 87 ASP A O 1
ATOM 666 N N . ALA A 1 88 ? -8.803 -2.377 11.195 1.00 91.81 88 ALA A N 1
ATOM 667 C CA . ALA A 1 88 ? -8.659 -2.383 9.746 1.00 91.81 88 ALA A CA 1
ATOM 668 C C . ALA A 1 88 ? -8.122 -1.043 9.220 1.00 91.81 88 ALA A C 1
ATOM 670 O O . ALA A 1 88 ? -8.480 0.034 9.705 1.00 91.81 88 ALA A O 1
ATOM 671 N N . LEU A 1 89 ? -7.301 -1.120 8.177 1.00 92.69 89 LEU A N 1
ATOM 672 C CA . LEU A 1 89 ? -6.771 0.018 7.437 1.00 92.69 89 LEU A CA 1
ATOM 673 C C . LEU A 1 89 ? -7.392 0.075 6.046 1.00 92.69 89 LEU A C 1
ATOM 675 O O . LEU A 1 89 ? -7.531 -0.939 5.361 1.00 92.69 89 LEU A O 1
ATOM 679 N N . TYR A 1 90 ? -7.722 1.289 5.627 1.00 92.12 90 TYR A N 1
ATOM 680 C CA . TYR A 1 90 ? -8.371 1.611 4.365 1.00 92.12 90 TYR A CA 1
ATOM 681 C C . TYR A 1 90 ? -7.485 2.528 3.524 1.00 92.12 90 TYR A C 1
ATOM 683 O O . TYR A 1 90 ? -6.585 3.198 4.039 1.00 92.12 90 TYR A O 1
ATOM 691 N N . VAL A 1 91 ? -7.783 2.602 2.229 1.00 92.25 91 VAL A N 1
ATOM 692 C CA . VAL A 1 91 ? -7.218 3.621 1.334 1.00 92.25 91 VAL A CA 1
ATOM 693 C C . VAL A 1 91 ? -7.782 4.995 1.708 1.00 92.25 91 VAL A C 1
ATOM 695 O O . VAL A 1 9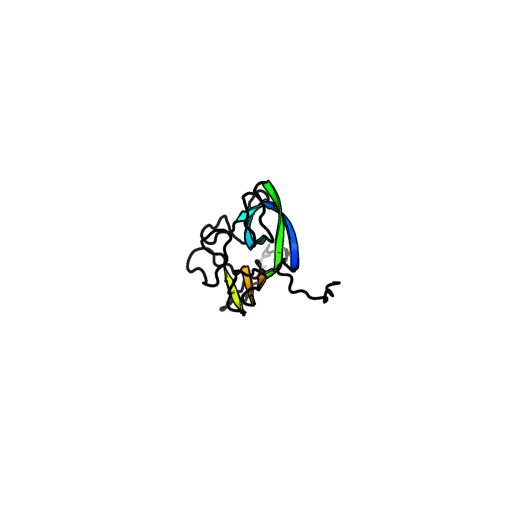1 ? -8.979 5.127 1.970 1.00 92.25 91 VAL A O 1
ATOM 698 N N . SER A 1 92 ? -6.927 6.014 1.747 1.00 93.12 92 SER A N 1
ATOM 699 C CA . SER A 1 92 ? -7.306 7.412 1.973 1.00 93.12 92 SER A CA 1
ATOM 700 C C . SER A 1 92 ? -7.674 8.125 0.667 1.00 93.12 92 SER A C 1
ATOM 702 O O . SER A 1 92 ? -7.290 7.698 -0.419 1.00 93.12 92 SER A O 1
ATOM 704 N N . THR A 1 93 ? -8.363 9.265 0.773 1.00 92.38 93 THR A N 1
ATOM 705 C CA . THR A 1 93 ? -8.556 10.214 -0.342 1.00 92.38 93 THR A CA 1
ATOM 706 C C . THR A 1 93 ? -7.254 10.887 -0.774 1.00 92.38 93 THR A C 1
ATOM 708 O O . THR A 1 93 ? -7.209 11.544 -1.806 1.00 92.38 93 THR A O 1
ATOM 711 N N . THR A 1 94 ? -6.202 10.802 0.045 1.00 94.38 94 THR A N 1
ATOM 712 C CA . THR A 1 94 ? -4.854 11.206 -0.357 1.00 94.38 94 THR A CA 1
ATOM 713 C C . THR A 1 94 ? -4.178 10.015 -1.041 1.00 94.38 94 THR A C 1
ATOM 715 O O . THR A 1 94 ? -3.995 8.992 -0.371 1.00 94.38 94 THR A O 1
ATOM 718 N N . PRO A 1 95 ? -3.770 10.132 -2.320 1.00 94.00 95 PRO A N 1
ATOM 719 C CA . PRO A 1 95 ? -3.180 9.026 -3.066 1.00 94.00 95 PRO A CA 1
ATOM 720 C C . PRO A 1 95 ? -2.017 8.355 -2.328 1.00 94.00 95 PRO A C 1
ATOM 722 O O . PRO A 1 95 ? -1.103 9.016 -1.832 1.00 94.00 95 PRO A O 1
ATOM 725 N N . GLY A 1 96 ? -2.067 7.029 -2.248 1.00 93.50 96 GLY A N 1
ATOM 726 C CA . GLY A 1 96 ? -1.054 6.180 -1.630 1.00 93.50 96 GLY A CA 1
ATOM 727 C C . GLY A 1 96 ? -1.051 6.147 -0.104 1.00 93.50 96 GLY A C 1
ATOM 728 O O . GLY A 1 96 ? -0.212 5.453 0.469 1.00 93.50 96 GLY A O 1
ATOM 729 N N . VAL A 1 97 ? -1.956 6.856 0.573 1.00 94.94 97 VAL A N 1
ATOM 730 C CA . VAL A 1 97 ? -1.973 6.945 2.041 1.00 94.94 97 VAL A CA 1
ATOM 731 C C . VAL A 1 97 ? -3.007 5.991 2.644 1.00 94.94 97 VAL A C 1
ATOM 733 O O . VAL A 1 97 ? -4.088 5.788 2.093 1.00 94.94 97 VAL A O 1
ATOM 736 N N . MET A 1 98 ? -2.680 5.428 3.809 1.00 94.31 98 MET A N 1
ATOM 737 C CA . MET A 1 98 ? -3.584 4.607 4.622 1.00 94.31 98 MET A CA 1
ATOM 738 C C . MET A 1 98 ? -4.319 5.430 5.682 1.00 94.31 98 MET A C 1
ATOM 740 O O . MET A 1 98 ? -3.798 6.421 6.195 1.00 94.31 98 MET A O 1
ATOM 744 N N . THR A 1 99 ? -5.513 4.980 6.057 1.00 94.19 99 THR A N 1
ATOM 745 C CA . THR A 1 99 ? -6.307 5.552 7.152 1.00 94.19 99 THR A CA 1
ATOM 746 C C . THR A 1 99 ? -7.025 4.460 7.947 1.00 94.19 99 THR A C 1
ATOM 748 O O . THR A 1 99 ? -7.449 3.460 7.376 1.00 94.19 99 THR A O 1
ATOM 751 N N . GLN A 1 100 ? -7.200 4.649 9.260 1.00 92.44 100 GLN A N 1
ATOM 752 C CA . GLN A 1 100 ? -8.087 3.809 10.090 1.00 92.44 100 GLN A CA 1
ATOM 753 C C . GLN A 1 100 ? -9.546 4.281 10.062 1.00 92.44 100 GLN A C 1
ATOM 755 O O . GLN A 1 100 ? -10.456 3.540 10.425 1.00 92.44 100 GLN A O 1
ATOM 760 N N . THR A 1 101 ? -9.800 5.504 9.593 1.00 92.62 101 THR A N 1
ATOM 761 C CA . THR A 1 101 ? -11.164 6.013 9.445 1.00 92.62 101 THR A CA 1
ATOM 762 C C . THR A 1 101 ? -11.761 5.470 8.158 1.00 92.62 101 THR A C 1
ATOM 764 O O . THR A 1 101 ? -11.349 5.869 7.069 1.00 92.62 101 THR A O 1
ATOM 767 N N . ALA A 1 102 ? -12.752 4.585 8.282 1.00 87.50 102 ALA A N 1
ATOM 768 C CA . ALA A 1 102 ? -13.451 4.016 7.138 1.00 87.50 102 ALA A CA 1
ATOM 769 C C . ALA A 1 102 ? -14.035 5.126 6.233 1.00 87.50 102 ALA A C 1
ATOM 771 O O . ALA A 1 102 ? -14.833 5.942 6.711 1.00 87.50 102 ALA A O 1
ATOM 772 N N . PRO A 1 103 ? -13.700 5.151 4.930 1.00 86.56 103 PRO A N 1
ATOM 773 C CA . PRO A 1 103 ? -14.279 6.107 3.992 1.00 86.56 103 PRO A CA 1
ATOM 774 C C . PRO A 1 103 ? -15.809 5.987 3.925 1.00 86.56 103 PRO A C 1
ATOM 776 O O . PRO A 1 103 ? -16.359 4.882 3.862 1.00 86.56 103 PRO A O 1
ATOM 779 N N . THR A 1 104 ? -16.521 7.115 3.948 1.00 85.50 104 THR A N 1
ATOM 780 C CA . THR A 1 104 ? -18.000 7.172 3.907 1.00 85.50 104 THR A CA 1
ATOM 781 C C . THR A 1 104 ? -18.572 7.328 2.499 1.00 85.50 104 THR A C 1
ATOM 783 O O . THR A 1 104 ? -19.761 7.100 2.295 1.00 85.50 104 THR A O 1
ATOM 786 N N . THR A 1 105 ? -17.735 7.697 1.535 1.00 81.25 105 THR A N 1
ATOM 787 C CA . THR A 1 105 ? -18.058 7.856 0.108 1.00 81.25 105 THR A CA 1
ATOM 788 C C . THR A 1 105 ? -16.967 7.180 -0.716 1.00 81.25 105 THR A C 1
ATOM 790 O O . THR A 1 105 ? -15.947 6.828 -0.137 1.00 81.25 105 THR A O 1
ATOM 793 N N . GLY A 1 106 ? -17.156 6.982 -2.025 1.00 80.75 106 GLY A N 1
ATOM 794 C CA . GLY A 1 106 ? -16.164 6.345 -2.907 1.00 80.75 106 GLY A CA 1
ATOM 795 C C . GLY A 1 106 ? -15.943 4.853 -2.620 1.00 80.75 106 GLY A C 1
ATOM 796 O O . GLY A 1 106 ? -16.821 4.181 -2.075 1.00 80.75 106 GLY A O 1
ATOM 797 N N . TYR A 1 107 ? -14.776 4.322 -2.995 1.00 81.19 107 TYR A N 1
ATOM 798 C CA . TYR A 1 107 ? -14.454 2.912 -2.756 1.00 81.19 107 TYR A CA 1
ATOM 799 C C . TYR A 1 107 ? -14.051 2.666 -1.304 1.00 81.19 107 TYR A C 1
ATOM 801 O O . TYR A 1 107 ? -13.167 3.334 -0.773 1.00 81.19 107 TYR A O 1
ATOM 809 N N . ARG A 1 108 ? -14.665 1.672 -0.659 1.00 87.25 108 ARG A N 1
ATOM 810 C CA . ARG A 1 108 ? -14.281 1.215 0.680 1.00 87.25 108 ARG A CA 1
ATOM 811 C C . ARG A 1 108 ? -13.598 -0.142 0.560 1.00 87.25 108 ARG A C 1
ATOM 813 O O . ARG A 1 108 ? -14.266 -1.169 0.528 1.00 87.25 108 ARG A O 1
ATOM 820 N N . GLN A 1 109 ? -12.271 -0.130 0.502 1.00 86.12 109 GLN A N 1
ATOM 821 C CA . GLN A 1 109 ? -11.448 -1.338 0.497 1.00 86.12 109 GLN A CA 1
ATOM 822 C C . GLN A 1 109 ? -10.615 -1.384 1.777 1.00 86.12 109 GLN A C 1
ATOM 824 O O . GLN A 1 109 ? -9.937 -0.408 2.104 1.00 86.12 109 GLN A O 1
ATOM 829 N N . ILE A 1 110 ? -10.670 -2.513 2.484 1.00 90.12 110 ILE A N 1
ATOM 830 C CA . ILE A 1 110 ? -9.708 -2.839 3.540 1.00 90.12 110 ILE A CA 1
ATOM 831 C C . ILE A 1 110 ? -8.450 -3.356 2.848 1.00 90.12 110 ILE A C 1
ATOM 833 O O . ILE A 1 110 ? -8.536 -4.232 1.992 1.00 90.12 110 ILE A O 1
ATOM 837 N N . VAL A 1 111 ? -7.295 -2.791 3.184 1.00 92.06 111 VAL A N 1
ATOM 838 C CA . VAL A 1 111 ? -6.016 -3.130 2.534 1.00 92.06 111 VAL A CA 1
ATOM 839 C C . VAL A 1 111 ? -5.033 -3.828 3.469 1.00 92.06 111 VAL A C 1
ATOM 841 O O . VAL A 1 111 ? -4.133 -4.537 3.014 1.00 92.06 111 VAL A O 1
ATOM 844 N N . ALA A 1 112 ? -5.186 -3.620 4.775 1.00 92.19 112 ALA A N 1
ATOM 845 C CA . ALA A 1 112 ? -4.328 -4.198 5.795 1.00 92.19 112 ALA A CA 1
ATOM 846 C C . ALA A 1 112 ? -5.015 -4.188 7.166 1.00 92.19 112 ALA A C 1
ATOM 848 O O . ALA A 1 112 ? -5.981 -3.455 7.381 1.00 92.19 112 ALA A O 1
ATOM 849 N N . TYR A 1 113 ? -4.458 -4.943 8.108 1.00 91.88 113 TYR A N 1
ATOM 850 C CA . TYR A 1 113 ? -4.796 -4.857 9.530 1.00 91.88 113 TYR A CA 1
ATOM 851 C C . TYR A 1 113 ? -3.586 -4.405 10.329 1.00 91.88 113 TYR A C 1
ATOM 853 O O . TYR A 1 113 ? -2.464 -4.834 10.054 1.00 91.88 113 TYR A O 1
ATOM 861 N N . ALA A 1 114 ? -3.802 -3.566 11.335 1.00 93.56 114 ALA A N 1
ATOM 862 C CA . ALA A 1 114 ? -2.745 -3.184 12.258 1.00 93.56 114 ALA A CA 1
ATOM 863 C C . ALA A 1 114 ? -2.399 -4.370 13.173 1.00 93.56 114 ALA A C 1
ATOM 865 O O . ALA A 1 114 ? -3.202 -4.780 14.008 1.00 93.56 114 ALA A O 1
ATOM 866 N N . ASN A 1 115 ? -1.198 -4.929 13.028 1.00 90.25 115 ASN A N 1
ATOM 867 C CA . ASN A 1 115 ? -0.689 -5.967 13.928 1.00 90.25 115 ASN A CA 1
ATOM 868 C C . ASN A 1 115 ? -0.228 -5.348 15.259 1.00 90.25 115 ASN A C 1
ATOM 870 O O . ASN A 1 115 ? -0.477 -5.884 16.336 1.00 90.25 115 ASN A O 1
ATOM 874 N N . THR A 1 116 ? 0.412 -4.184 15.169 1.00 89.69 116 THR A N 1
ATOM 875 C CA . THR A 1 116 ? 0.788 -3.289 16.273 1.00 89.69 116 THR A CA 1
ATOM 876 C C . THR A 1 116 ? 0.623 -1.845 15.785 1.00 89.69 116 THR A C 1
ATOM 878 O O . THR A 1 116 ? 0.180 -1.617 14.660 1.00 89.69 116 THR A O 1
ATOM 881 N N . GLY A 1 117 ? 0.987 -0.846 16.595 1.00 90.31 117 GLY A N 1
ATOM 882 C CA . GLY A 1 117 ? 0.895 0.551 16.156 1.00 90.31 117 GLY A CA 1
ATOM 883 C C . GLY A 1 117 ? 1.814 0.921 14.994 1.00 90.31 117 GLY A C 1
ATOM 884 O O . GLY A 1 117 ? 1.511 1.842 14.244 1.00 90.31 117 GLY A O 1
ATOM 885 N N . ASP A 1 118 ? 2.890 0.166 14.806 1.00 92.62 118 ASP A N 1
ATOM 886 C CA . ASP A 1 118 ? 3.947 0.426 13.835 1.00 92.62 118 ASP A CA 1
ATOM 887 C C . ASP A 1 118 ? 4.128 -0.698 12.805 1.00 92.62 118 ASP A C 1
ATOM 889 O O . ASP A 1 118 ? 5.022 -0.622 11.962 1.00 92.62 118 ASP A O 1
ATOM 893 N N . MET A 1 119 ? 3.283 -1.731 12.853 1.00 91.19 119 MET A N 1
ATOM 894 C CA . MET A 1 119 ? 3.260 -2.825 11.890 1.00 91.19 119 MET A CA 1
ATOM 895 C C . MET A 1 119 ? 1.857 -3.125 11.413 1.00 91.19 119 MET A C 1
ATOM 897 O O . MET A 1 119 ? 0.901 -3.189 12.186 1.00 91.19 119 MET A O 1
ATOM 901 N N . ILE A 1 120 ? 1.780 -3.455 10.136 1.00 92.50 120 ILE A N 1
ATOM 902 C CA . ILE A 1 120 ? 0.558 -3.881 9.485 1.00 92.50 120 ILE A CA 1
ATOM 903 C C . ILE A 1 120 ? 0.782 -5.240 8.840 1.00 92.50 120 ILE A C 1
ATOM 905 O O . ILE A 1 120 ? 1.891 -5.566 8.411 1.00 92.50 120 ILE A O 1
ATOM 909 N N . PHE A 1 121 ? -0.285 -6.015 8.751 1.00 91.69 121 PHE A N 1
ATOM 910 C CA . PHE A 1 121 ? -0.367 -7.185 7.900 1.00 91.69 121 PHE A CA 1
ATOM 911 C C . PHE A 1 121 ? -1.181 -6.812 6.662 1.00 91.69 121 PHE A C 1
ATOM 913 O O . PHE A 1 121 ? -2.389 -6.590 6.743 1.00 91.69 121 PHE A O 1
ATOM 920 N N . MET A 1 122 ? -0.494 -6.665 5.533 1.00 90.94 122 MET A N 1
ATOM 921 C CA . MET A 1 122 ? -1.083 -6.332 4.246 1.00 90.94 122 MET A CA 1
ATOM 922 C C . MET A 1 122 ? -1.710 -7.569 3.605 1.00 90.94 122 MET A C 1
ATOM 924 O O . MET A 1 122 ? -1.032 -8.577 3.386 1.00 90.94 122 MET A O 1
ATOM 928 N N . LEU A 1 123 ? -2.982 -7.424 3.239 1.00 86.88 123 LEU A N 1
ATOM 929 C CA . LEU A 1 123 ? -3.787 -8.396 2.509 1.00 86.88 123 LEU A CA 1
ATOM 930 C C . LEU A 1 123 ? -4.844 -7.648 1.678 1.00 86.88 123 LEU A C 1
ATOM 932 O O . LEU A 1 123 ? -5.992 -7.522 2.097 1.00 86.88 123 LEU A O 1
ATOM 936 N N . PRO A 1 124 ? -4.476 -7.121 0.499 1.00 80.69 124 PRO A N 1
ATOM 937 C CA . PRO A 1 124 ? -5.339 -6.218 -0.261 1.00 80.69 124 PRO A CA 1
ATOM 938 C C . PRO A 1 124 ? -6.547 -6.915 -0.902 1.00 80.69 124 PRO A C 1
ATOM 940 O O . PRO A 1 124 ? -7.494 -6.252 -1.317 1.00 80.69 124 PRO A O 1
ATOM 943 N N . TRP A 1 125 ? -6.515 -8.243 -0.999 1.00 69.81 125 TRP A N 1
ATOM 944 C CA . TRP A 1 125 ? -7.544 -9.067 -1.631 1.00 69.81 125 TRP A CA 1
ATOM 945 C C . TRP A 1 125 ? -8.541 -9.672 -0.633 1.00 69.81 125 TRP A C 1
ATOM 947 O O . TRP A 1 125 ? -9.488 -10.336 -1.054 1.00 69.81 125 TRP A O 1
ATOM 957 N N . GLU A 1 126 ? -8.379 -9.436 0.674 1.00 60.38 126 GLU A N 1
ATOM 958 C CA . GLU A 1 126 ? -9.400 -9.824 1.644 1.00 60.38 126 GLU A CA 1
ATOM 959 C C . GLU A 1 126 ? -10.567 -8.836 1.614 1.00 60.38 126 GLU A C 1
ATOM 961 O O . GLU A 1 126 ? -10.556 -7.766 2.222 1.00 60.38 126 GLU A O 1
ATOM 966 N N . SER A 1 127 ? -11.627 -9.219 0.911 1.00 52.66 127 SER A N 1
ATOM 967 C CA . SER A 1 127 ? -12.933 -8.601 1.080 1.00 52.66 127 SER A CA 1
ATOM 968 C C . SER A 1 127 ? -13.589 -9.167 2.342 1.00 52.66 127 SER A C 1
ATOM 970 O O . SER A 1 127 ? -14.141 -10.269 2.307 1.00 52.66 127 SER A O 1
ATOM 972 N N . LEU A 1 128 ? -13.584 -8.433 3.458 1.00 49.00 128 LEU A N 1
ATOM 973 C CA . LEU A 1 128 ? -14.532 -8.738 4.532 1.00 49.00 128 LEU A CA 1
ATOM 974 C C . LEU A 1 128 ? -15.952 -8.424 4.040 1.00 49.00 128 LEU A C 1
ATOM 976 O O . LEU A 1 128 ? -16.396 -7.277 4.058 1.00 49.00 128 LEU A O 1
ATOM 980 N N . SER A 1 129 ? -16.686 -9.459 3.633 1.00 48.72 129 SER A N 1
ATOM 981 C CA . SER A 1 129 ? -18.145 -9.453 3.737 1.00 48.72 129 SER A CA 1
ATOM 982 C C . SER A 1 129 ? -18.484 -9.641 5.213 1.00 48.72 129 SER A C 1
ATOM 984 O O . SER A 1 129 ? -18.363 -10.740 5.749 1.00 48.72 129 SER A O 1
ATOM 986 N N . ALA A 1 130 ? -18.865 -8.570 5.904 1.00 48.81 130 ALA A N 1
ATOM 987 C CA . ALA A 1 130 ? -19.333 -8.681 7.281 1.00 48.81 130 ALA A CA 1
ATOM 988 C C . ALA A 1 130 ? -20.517 -7.749 7.542 1.00 48.81 130 ALA A C 1
ATOM 990 O O . ALA A 1 130 ? -20.393 -6.696 8.159 1.00 48.81 130 ALA A O 1
ATOM 991 N N . SER A 1 131 ? -21.679 -8.170 7.040 1.00 47.72 131 SER A N 1
ATOM 992 C CA . SER A 1 131 ? -22.949 -8.201 7.777 1.00 47.72 131 SER A CA 1
ATOM 993 C C . SER A 1 131 ? -24.028 -8.796 6.859 1.00 47.72 131 SER A C 1
ATOM 995 O O . SER A 1 131 ? -24.812 -8.063 6.265 1.00 47.72 131 SER A O 1
ATOM 997 N N . GLY A 1 132 ? -24.071 -10.127 6.735 1.00 43.28 132 GLY A N 1
ATOM 998 C CA . GLY A 1 132 ? -25.283 -10.819 6.270 1.00 43.28 132 GLY A CA 1
ATOM 999 C C . GLY A 1 132 ? -25.392 -11.214 4.793 1.00 43.28 132 GLY A C 1
ATOM 1000 O O . GLY A 1 132 ? -26.498 -11.504 4.361 1.00 43.28 132 GLY A O 1
ATOM 1001 N N . LEU A 1 133 ? -24.300 -11.300 4.031 1.00 47.53 133 LEU A N 1
ATOM 1002 C CA . LEU A 1 133 ? -24.310 -12.037 2.761 1.00 47.53 133 LEU A CA 1
ATOM 1003 C C . LEU A 1 133 ? -23.480 -13.310 2.930 1.00 47.53 133 LEU A C 1
ATOM 1005 O O . LEU A 1 133 ? -22.259 -13.299 2.775 1.00 47.53 133 LEU A O 1
ATOM 1009 N N . GLN A 1 134 ? -24.156 -14.403 3.296 1.00 49.69 134 GLN A N 1
ATOM 1010 C CA . GLN A 1 134 ? -23.706 -15.725 2.868 1.00 49.69 134 GLN A CA 1
ATOM 1011 C C . GLN A 1 134 ? -23.764 -15.695 1.335 1.00 49.69 134 GLN A C 1
ATOM 1013 O O . GLN A 1 134 ? -24.695 -15.124 0.767 1.00 49.69 134 GLN A O 1
ATOM 1018 N N . ILE A 1 135 ? -22.765 -16.241 0.650 1.00 55.12 135 ILE A N 1
ATOM 1019 C CA . ILE A 1 135 ? -22.899 -16.494 -0.784 1.00 55.12 135 ILE A CA 1
ATOM 1020 C C . ILE A 1 135 ? -23.984 -17.568 -0.903 1.00 55.12 135 ILE A C 1
ATOM 1022 O O . ILE A 1 135 ? -23.705 -18.735 -0.649 1.00 55.12 135 ILE A O 1
ATOM 1026 N N . GLU A 1 136 ? -25.227 -17.167 -1.173 1.00 54.94 136 GLU A N 1
ATOM 1027 C CA . GLU A 1 136 ? -26.351 -18.112 -1.243 1.00 54.94 136 GLU A CA 1
ATOM 1028 C C . GLU A 1 136 ? -26.495 -18.788 -2.610 1.00 54.94 136 GLU A C 1
ATOM 1030 O O . GLU A 1 136 ? -27.217 -19.767 -2.704 1.00 54.94 136 GLU A O 1
ATOM 1035 N N . ASP A 1 137 ? -25.748 -18.368 -3.631 1.00 56.31 137 ASP A N 1
ATOM 1036 C CA . ASP A 1 137 ? -25.680 -19.085 -4.906 1.00 56.31 137 ASP A CA 1
ATOM 1037 C C . ASP A 1 137 ? -24.277 -18.947 -5.494 1.00 56.31 137 ASP A C 1
ATOM 1039 O O . ASP A 1 137 ? -23.933 -17.969 -6.162 1.00 56.31 137 ASP A O 1
ATOM 1043 N N . VAL A 1 138 ? -23.426 -19.939 -5.229 1.00 54.03 138 VAL A N 1
ATOM 1044 C CA . VAL A 1 138 ? -22.362 -20.238 -6.187 1.00 54.03 138 VAL A CA 1
ATOM 1045 C C . VAL A 1 138 ? -23.034 -21.065 -7.269 1.00 54.03 138 VAL A C 1
ATOM 1047 O O . VAL A 1 138 ? -23.025 -22.295 -7.201 1.00 54.03 138 VAL A O 1
ATOM 1050 N N . ASP A 1 139 ? -23.600 -20.391 -8.270 1.00 65.56 139 ASP A N 1
ATOM 1051 C CA . ASP A 1 139 ? -23.847 -21.014 -9.565 1.00 65.56 139 ASP A CA 1
ATOM 1052 C C . ASP A 1 139 ? -22.480 -21.383 -10.144 1.00 65.56 139 ASP A C 1
ATOM 1054 O O . ASP A 1 139 ? -21.814 -20.634 -10.867 1.00 65.56 139 ASP A O 1
ATOM 1058 N N . TYR A 1 140 ? -22.003 -22.554 -9.734 1.00 50.84 140 TYR A N 1
ATOM 1059 C CA . TYR A 1 140 ? -20.898 -23.233 -10.364 1.00 50.84 140 TYR A CA 1
ATOM 1060 C C . TYR A 1 140 ? -21.343 -23.452 -11.807 1.00 50.84 140 TYR A C 1
ATOM 1062 O O . TYR A 1 140 ? -22.251 -24.243 -12.058 1.00 50.84 140 TYR A O 1
ATOM 1070 N N . TYR A 1 141 ? -20.742 -22.727 -12.753 1.00 50.75 141 TYR A N 1
ATOM 1071 C CA . TYR A 1 141 ? -20.874 -23.019 -14.177 1.00 50.75 141 TYR A CA 1
ATOM 1072 C C . TYR A 1 141 ? -20.308 -24.429 -14.424 1.00 50.75 141 TYR A C 1
ATOM 1074 O O . TYR A 1 141 ? -19.177 -24.601 -14.879 1.00 50.75 141 TYR A O 1
ATOM 1082 N N . VAL A 1 142 ? -21.096 -25.467 -14.131 1.00 55.06 142 VAL A N 1
ATOM 1083 C CA . VAL A 1 142 ? -20.981 -26.735 -14.835 1.00 55.06 142 VAL A CA 1
ATOM 1084 C C . VAL A 1 142 ? -21.499 -26.410 -16.217 1.00 55.06 142 VAL A C 1
ATOM 1086 O O . VAL A 1 142 ? -22.705 -26.344 -16.443 1.00 55.06 142 VAL A O 1
ATOM 1089 N N . SER A 1 143 ? -20.596 -26.174 -17.161 1.00 53.34 143 SER A N 1
ATOM 1090 C CA . SER A 1 143 ? -20.957 -26.336 -18.557 1.00 53.34 143 SER A CA 1
ATOM 1091 C C . SER A 1 143 ? -21.308 -27.811 -18.752 1.00 53.34 143 SER A C 1
ATOM 1093 O O . SER A 1 143 ? -20.471 -28.641 -19.100 1.00 53.34 143 SER A O 1
ATOM 1095 N N . THR A 1 144 ? -22.566 -28.172 -18.504 1.00 51.75 144 THR A N 1
ATOM 1096 C CA . THR A 1 144 ? -23.132 -29.401 -19.044 1.00 51.75 144 THR A CA 1
ATOM 1097 C C . THR A 1 144 ? -23.266 -29.190 -20.545 1.00 51.75 144 THR A C 1
ATOM 1099 O O . THR A 1 144 ? -24.357 -28.979 -21.068 1.00 51.75 144 THR A O 1
ATOM 1102 N N . SER A 1 145 ? -22.152 -29.255 -21.272 1.00 56.34 145 SER A N 1
ATOM 1103 C CA . SER A 1 145 ? -22.136 -29.419 -22.725 1.00 56.34 145 SER A CA 1
ATOM 1104 C C . SER A 1 145 ? -22.600 -30.829 -23.124 1.00 56.34 145 SER A C 1
ATOM 1106 O O . SER A 1 145 ? -22.002 -31.469 -23.983 1.00 56.34 145 SER A O 1
ATOM 1108 N N . GLY A 1 146 ? -23.657 -31.353 -22.495 1.00 54.22 146 GLY A N 1
ATOM 1109 C CA . GLY A 1 146 ? -24.007 -32.756 -22.671 1.00 54.22 146 GLY A CA 1
ATOM 1110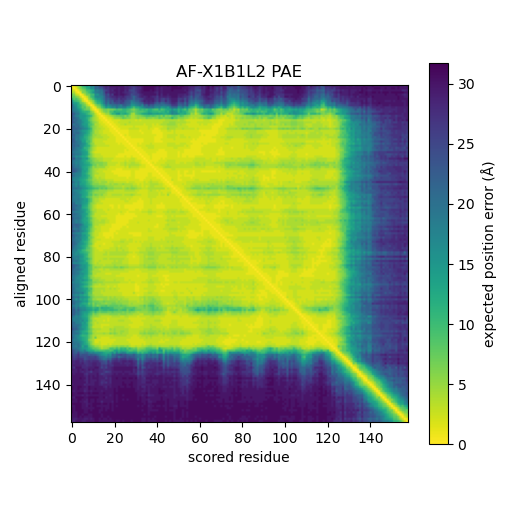 C C . GLY A 1 146 ? -25.337 -33.247 -22.121 1.00 54.22 146 GLY A C 1
ATOM 1111 O O . GLY A 1 146 ? -25.446 -34.454 -21.962 1.00 54.22 146 GLY A O 1
ATOM 1112 N N . LEU A 1 147 ? -26.334 -32.398 -21.859 1.00 53.16 147 LEU A N 1
ATOM 1113 C CA . LEU A 1 147 ? -27.717 -32.869 -21.699 1.00 53.16 147 LEU A CA 1
ATOM 1114 C C . LEU A 1 147 ? -28.678 -31.900 -22.395 1.00 53.16 147 LEU A C 1
ATOM 1116 O O . LEU A 1 147 ? -29.358 -31.106 -21.758 1.00 53.16 147 LEU A O 1
ATOM 1120 N N . ASP A 1 148 ? -28.699 -31.972 -23.725 1.00 55.28 148 ASP A N 1
ATOM 1121 C CA . ASP A 1 148 ? -29.880 -31.596 -24.499 1.00 55.28 148 ASP A CA 1
ATOM 1122 C C . ASP A 1 148 ? -30.950 -32.652 -24.192 1.00 55.28 148 ASP A C 1
ATOM 1124 O O . ASP A 1 148 ? -30.928 -33.774 -24.713 1.00 55.28 148 ASP A O 1
ATOM 1128 N N . THR A 1 149 ? -31.813 -32.362 -23.221 1.00 54.62 149 THR A N 1
ATOM 1129 C CA . THR A 1 149 ? -33.066 -33.095 -23.092 1.00 54.62 149 THR A CA 1
ATOM 1130 C C . THR A 1 149 ? -33.899 -32.699 -24.295 1.00 54.62 149 THR A C 1
ATOM 1132 O O . THR A 1 149 ? -34.461 -31.610 -24.306 1.00 54.62 149 THR A O 1
ATOM 1135 N N . ASN A 1 150 ? -33.920 -33.578 -25.300 1.00 50.06 150 ASN A N 1
ATOM 1136 C CA . ASN A 1 150 ? -34.814 -33.513 -26.451 1.00 50.06 150 ASN A CA 1
ATOM 1137 C C . ASN A 1 150 ? -36.258 -33.240 -25.991 1.00 50.06 150 ASN A C 1
ATOM 1139 O O . ASN A 1 150 ? -37.026 -34.174 -25.760 1.00 50.06 150 ASN A O 1
ATOM 1143 N N . ASP A 1 151 ? -36.623 -31.968 -25.888 1.00 59.09 151 ASP A N 1
ATOM 1144 C CA . ASP A 1 151 ? -37.999 -31.500 -25.839 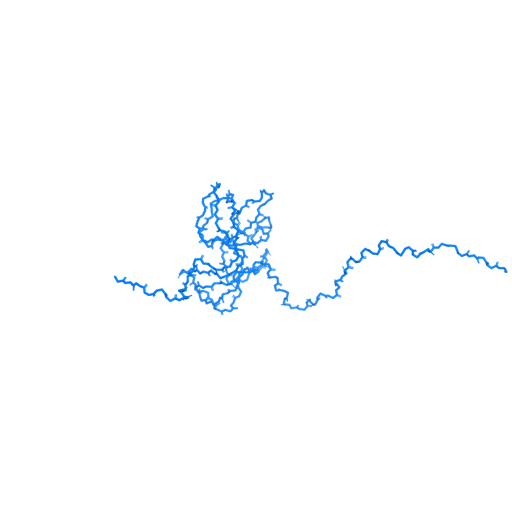1.00 59.09 151 ASP A CA 1
ATOM 1145 C C . ASP A 1 151 ? -38.437 -31.308 -27.289 1.00 59.09 151 ASP A C 1
ATOM 1147 O O . ASP A 1 151 ? -38.313 -30.237 -27.886 1.00 59.09 151 ASP A O 1
ATOM 1151 N N . GLY A 1 152 ? -38.895 -32.405 -27.887 1.00 53.53 152 GLY A N 1
ATOM 1152 C CA . GLY A 1 152 ? -39.386 -32.419 -29.253 1.00 53.53 152 GLY A CA 1
ATOM 1153 C C . GLY A 1 152 ? -40.230 -33.652 -29.542 1.00 53.53 152 GLY A C 1
ATOM 1154 O O . GLY A 1 152 ? -39.712 -34.763 -29.545 1.00 53.53 152 GLY A O 1
ATOM 1155 N N . GLU A 1 153 ? -41.498 -33.392 -29.873 1.00 56.59 153 GLU A N 1
ATOM 1156 C CA . GLU A 1 153 ? -42.509 -34.286 -30.461 1.00 56.59 153 GLU A CA 1
ATOM 1157 C C . GLU A 1 153 ? -43.415 -35.051 -29.469 1.00 56.59 153 GLU A C 1
ATOM 1159 O O . GLU A 1 153 ? -43.235 -36.228 -29.157 1.00 56.59 153 GLU A O 1
ATOM 1164 N N . ASP A 1 154 ? -44.494 -34.364 -29.070 1.00 58.44 154 ASP A N 1
ATOM 1165 C CA . ASP A 1 154 ? -45.809 -34.957 -28.798 1.00 58.44 154 ASP A CA 1
ATOM 1166 C C . ASP A 1 154 ? -46.205 -35.911 -29.944 1.00 58.44 154 ASP A C 1
ATOM 1168 O O . ASP A 1 154 ? -46.673 -35.481 -31.003 1.00 58.44 154 ASP A O 1
ATOM 1172 N N . VAL A 1 155 ? -46.084 -37.225 -29.743 1.00 55.31 155 VAL A N 1
ATOM 1173 C CA . VAL A 1 155 ? -46.677 -38.207 -30.664 1.00 55.31 155 VAL A CA 1
ATOM 1174 C C . VAL A 1 155 ? -48.076 -38.581 -30.179 1.00 55.31 155 VAL A C 1
ATOM 1176 O O . VAL A 1 155 ? -48.279 -39.532 -29.433 1.00 55.31 155 VAL A O 1
ATOM 1179 N N . SER A 1 156 ? -49.026 -37.770 -30.649 1.00 55.25 156 SER A N 1
ATOM 1180 C CA . SER A 1 156 ? -50.369 -38.115 -31.136 1.00 55.25 156 SER A CA 1
ATOM 1181 C C . SER A 1 156 ? -51.167 -39.202 -30.403 1.00 55.25 156 SER A C 1
ATOM 1183 O O . SER A 1 156 ? -50.916 -40.399 -30.520 1.00 55.25 156 SER A O 1
ATOM 1185 N N . CYS A 1 157 ? -52.307 -38.773 -29.864 1.00 51.94 157 CYS A N 1
ATOM 1186 C CA . CYS A 1 157 ? -53.477 -39.604 -29.616 1.00 51.94 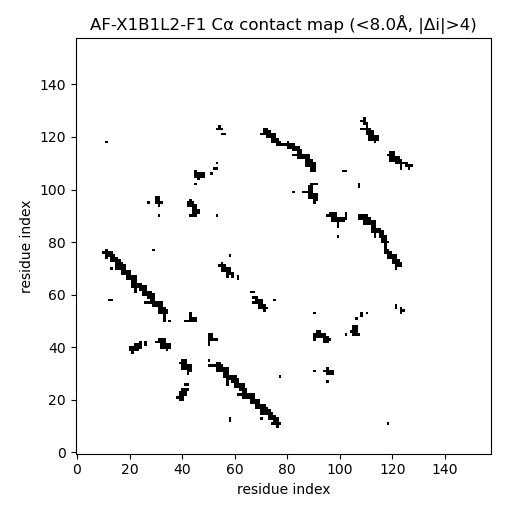157 CYS A CA 1
ATOM 1187 C C . CYS A 1 157 ? -53.905 -40.417 -30.859 1.00 51.94 157 CYS A C 1
ATOM 1189 O O . CYS A 1 157 ? -54.242 -39.851 -31.902 1.00 51.94 157 CYS A O 1
ATOM 1191 N N . ARG A 1 158 ? -53.929 -41.749 -30.735 1.00 42.72 158 ARG A N 1
ATOM 1192 C CA . ARG A 1 158 ? -54.872 -42.656 -31.410 1.00 42.72 158 ARG A CA 1
ATOM 1193 C C . ARG A 1 158 ? -54.816 -44.057 -30.823 1.00 42.72 158 ARG A C 1
ATOM 1195 O O . ARG A 1 158 ? -53.694 -44.558 -30.616 1.00 42.72 158 ARG A O 1
#

Solvent-accessible surface area (backbone atoms only — not comparable to full-atom values): 9282 Å² total; per-residue (Å²): 133,86,80,82,80,62,100,72,68,90,65,44,78,46,50,72,46,72,47,79,44,41,21,65,39,73,41,52,52,67,19,32,21,15,71,48,98,87,67,28,36,38,59,17,22,25,74,38,76,89,31,49,68,50,52,32,31,25,64,45,67,32,55,51,79,32,73,40,57,29,39,44,33,33,42,38,38,45,90,88,47,79,44,61,56,75,40,59,26,22,56,22,80,50,65,17,39,77,32,71,70,77,60,92,62,74,57,77,52,48,37,29,34,21,72,33,36,37,30,32,39,36,40,35,81,55,75,82,82,84,82,86,74,72,85,86,71,80,79,71,83,72,79,70,88,76,71,84,74,82,85,76,79,90,81,70,95,128

Sequence (158 aa):
MNTLTYPMEYIRDGSGFYENGLAGETLGARSLVYRDGNGAWQLADQSNLDNMPTLGITIGAISSGRYGRILTQGYIGDESWSWTAGDALYVSTTPGVMTQTAPTTGYRQIVAYANTGDMIFMLPWESLSASGLQIEDVDYYVSTSGLDTNDGEDVSCR

Secondary structure (DSSP, 8-state):
------S----TT-EEEEEEEEBSS-BPTT-EEEE-TTS-EEE--TT-GGG-S--EEESS-B-TT-EEEEEEEEEEE-TT--PPTT-EEEE-SSTT-EESS--SSS---EEEEESSSSEEEE-TT-----SS------------TT------------

Organism: NCBI:txid412755

Nearest PDB structures (foldseek):
  8qsy-assembly1_KJ  TM=5.904E-01  e=8.293E-04  Haloferax tailed virus 1
  8vji-assembly1_a  TM=7.177E-01  e=1.270E-02  Chivirus chi
  6qvk-assembly1_1e  TM=5.263E-01  e=9.614E-03  Salasvirus phi29
  6qyy-assembly1_A  TM=5.396E-01  e=1.420E-02  Salasvirus phi29
  7ybu-assembly1_A  TM=2.221E-01  e=2.817E+00  Homo sapiens

Radius of gyration: 23.19 Å; Cα contacts (8 Å, |Δi|>4): 337; chains: 1; bounding box: 87×54×50 Å